Protein AF-A0A6B3HPJ8-F1 (afdb_monomer_lite)

Foldseek 3Di:
DQWPDAWDAFPVRDTDGAQALCSQQRNLLCCVVVDDQLLVTAREAALDCVLHVTRHYALVSQLLSLCQQAPVGSHDPDHDPDHRQNHNFYHYRDPVRCVVVVVRNCVRRVVSNVPGD

Sequence (117 aa):
QYYNSGSMLGCDGKVYSQGSVDFLTALACIQLEGGLDPSQVGIGVPASTRGAGSGYVSPSIVNAALDCLAKGTNCGSFKPSKTYPSLRGAMTWSTNWDATAGFAWSKAVGPHVRSLP

Secondary structure (DSSP, 8-state):
--SS---EE-TTS-EE-SSSHHHHHHHHHHHHHTT--GGG-EEEEESSTTS-SS----HHHHHHHHHHHHHS-S--S---SS--TT--EEEEE-HHHHHHTTTHHHHHHHHHHHT--

pLDDT: mean 98.49, std 0.76, range [91.88, 98.94]

Structure (mmCIF, N/CA/C/O backbone):
data_AF-A0A6B3HPJ8-F1
#
_entry.id   AF-A0A6B3HPJ8-F1
#
loop_
_atom_site.group_PDB
_atom_site.id
_atom_site.type_symbol
_atom_site.label_atom_id
_atom_site.label_alt_id
_atom_site.label_comp_id
_atom_site.label_asym_id
_atom_site.label_entity_id
_atom_site.label_seq_id
_atom_site.pdbx_PDB_ins_code
_atom_site.Cartn_x
_atom_site.Cartn_y
_atom_site.Cartn_z
_atom_site.occupancy
_atom_site.B_iso_or_equiv
_atom_site.auth_seq_id
_atom_site.auth_comp_id
_atom_site.auth_asym_id
_atom_site.auth_atom_id
_atom_site.pdbx_PDB_model_num
ATOM 1 N N . GLN A 1 1 ? 8.465 -6.171 3.238 1.00 98.12 1 GLN A N 1
ATOM 2 C CA . GLN A 1 1 ? 8.562 -6.544 1.809 1.00 98.12 1 GLN A CA 1
ATOM 3 C C . GLN A 1 1 ? 7.415 -7.496 1.534 1.00 98.12 1 GLN A C 1
ATOM 5 O O . GLN A 1 1 ? 7.433 -8.597 2.060 1.00 98.12 1 GLN A O 1
ATOM 10 N N . TYR A 1 2 ? 6.382 -7.049 0.826 1.00 98.75 2 TYR A N 1
ATOM 11 C CA . TYR A 1 2 ? 5.125 -7.784 0.645 1.00 98.75 2 TYR A CA 1
ATOM 12 C C . TYR A 1 2 ? 5.137 -8.598 -0.661 1.00 98.75 2 TYR A C 1
ATOM 14 O O . TYR A 1 2 ? 4.193 -8.557 -1.443 1.00 98.75 2 TYR A O 1
ATOM 22 N N . TYR A 1 3 ? 6.256 -9.269 -0.936 1.00 98.81 3 TYR A N 1
ATOM 23 C CA . TYR A 1 3 ? 6.527 -9.978 -2.186 1.00 98.81 3 TYR A CA 1
ATOM 24 C C . TYR A 1 3 ? 7.579 -11.072 -1.967 1.00 98.81 3 TYR A C 1
ATOM 26 O O . TYR A 1 3 ? 8.218 -11.090 -0.913 1.00 98.81 3 TYR A O 1
ATOM 34 N N . ASN A 1 4 ? 7.766 -11.971 -2.944 1.00 98.50 4 ASN A N 1
ATOM 35 C CA . ASN A 1 4 ? 8.558 -13.203 -2.781 1.00 98.50 4 ASN A CA 1
ATOM 36 C C . ASN A 1 4 ? 8.184 -13.969 -1.504 1.00 98.50 4 ASN A C 1
ATOM 38 O O . ASN A 1 4 ? 9.038 -14.517 -0.808 1.00 98.50 4 ASN A O 1
ATOM 42 N N . SER A 1 5 ? 6.894 -13.963 -1.186 1.00 97.94 5 SER A N 1
ATOM 43 C CA . SER A 1 5 ? 6.349 -14.554 0.024 1.00 97.94 5 SER A CA 1
ATOM 44 C C . SER A 1 5 ? 5.289 -15.579 -0.346 1.00 97.94 5 SER A C 1
ATOM 46 O O . SER A 1 5 ? 4.537 -15.395 -1.303 1.00 97.94 5 SER A O 1
ATOM 48 N N . GLY A 1 6 ? 5.214 -16.662 0.423 1.00 96.44 6 GLY A N 1
ATOM 49 C CA . GLY A 1 6 ? 4.036 -17.518 0.397 1.00 96.44 6 GLY A CA 1
ATOM 50 C C . GLY A 1 6 ? 2.809 -16.783 0.941 1.00 96.44 6 GLY A C 1
ATOM 51 O O . GLY A 1 6 ? 2.796 -15.564 1.131 1.00 96.44 6 GLY A O 1
ATOM 52 N N . SER A 1 7 ? 1.759 -17.536 1.234 1.00 98.12 7 SER A N 1
ATOM 53 C CA . SER A 1 7 ? 0.652 -16.985 2.003 1.00 98.12 7 SER A CA 1
ATOM 54 C C . SER A 1 7 ? 1.066 -16.725 3.453 1.00 98.12 7 SER A C 1
ATOM 56 O O . SER A 1 7 ? 1.840 -17.494 4.022 1.00 98.12 7 SER A O 1
ATOM 58 N N . MET A 1 8 ? 0.519 -15.678 4.060 1.00 98.75 8 MET A N 1
ATOM 59 C CA . MET A 1 8 ? 0.809 -15.256 5.432 1.00 98.75 8 MET A CA 1
ATOM 60 C C . MET A 1 8 ? -0.485 -15.003 6.196 1.00 98.75 8 MET A C 1
ATOM 62 O O . MET A 1 8 ? -1.530 -14.760 5.592 1.00 98.75 8 MET A O 1
ATOM 66 N N . LEU A 1 9 ? -0.410 -15.052 7.524 1.00 98.81 9 LEU A N 1
ATOM 67 C CA . LEU A 1 9 ? -1.542 -14.689 8.368 1.00 98.81 9 LEU A CA 1
ATOM 68 C C . LEU A 1 9 ? -1.705 -13.167 8.422 1.00 98.81 9 LEU A C 1
ATOM 70 O O . LEU A 1 9 ? -0.711 -12.443 8.462 1.00 98.81 9 LEU A O 1
ATOM 74 N N . GLY A 1 10 ? -2.950 -12.697 8.425 1.00 98.75 10 GLY A N 1
ATOM 75 C CA . GLY A 1 10 ? -3.307 -11.330 8.795 1.00 98.75 10 GLY A CA 1
ATOM 76 C C . GLY A 1 10 ? -3.434 -11.156 10.309 1.00 98.75 10 GLY A C 1
ATOM 77 O O . GLY A 1 10 ? -3.376 -12.127 11.066 1.00 98.75 10 GLY A O 1
ATOM 78 N N . CYS A 1 11 ? -3.669 -9.920 10.759 1.00 98.62 11 CYS A N 1
ATOM 79 C CA . CYS A 1 11 ? -3.967 -9.640 12.174 1.00 98.62 11 CYS A CA 1
ATOM 80 C C . CYS A 1 11 ? -5.267 -10.309 12.669 1.00 98.62 11 CYS A C 1
ATOM 82 O O . CYS A 1 11 ? -5.440 -10.510 13.865 1.00 98.62 11 CYS A O 1
ATOM 84 N N . ASP A 1 12 ? -6.150 -10.717 11.753 1.00 98.44 12 ASP A N 1
ATOM 85 C CA . ASP A 1 12 ? -7.375 -11.475 12.028 1.00 98.44 12 ASP A CA 1
ATOM 86 C C . ASP A 1 12 ? -7.166 -13.004 12.057 1.00 98.44 12 ASP A C 1
ATOM 88 O O . ASP A 1 12 ? -8.131 -13.762 12.158 1.00 98.44 12 ASP A O 1
ATOM 92 N N . GLY A 1 13 ? -5.921 -13.473 11.919 1.00 98.44 13 GLY A N 1
ATOM 93 C CA . GLY A 1 13 ? -5.571 -14.893 11.906 1.00 98.44 13 GLY A CA 1
ATOM 94 C C . GLY A 1 13 ? -5.960 -15.645 10.628 1.00 98.44 13 GLY A C 1
ATOM 95 O O . GLY A 1 13 ? -5.786 -16.863 10.578 1.00 98.44 13 GLY A O 1
ATOM 96 N N . LYS A 1 14 ? -6.468 -14.971 9.586 1.00 98.69 14 LYS A N 1
ATOM 97 C CA . LYS A 1 14 ? -6.780 -15.603 8.292 1.00 98.69 14 LYS A CA 1
ATOM 98 C C . LYS A 1 14 ? -5.569 -15.620 7.369 1.00 98.69 14 LYS A C 1
ATOM 100 O O . LYS A 1 14 ? -4.673 -14.791 7.482 1.00 98.69 14 LYS A O 1
ATOM 105 N N . VAL A 1 15 ? -5.563 -16.564 6.430 1.00 98.62 15 VAL A N 1
ATOM 106 C CA . VAL A 1 15 ? -4.497 -16.730 5.435 1.00 98.62 15 VAL A CA 1
ATOM 107 C C . VAL A 1 15 ? -4.746 -15.818 4.231 1.00 98.62 15 VAL A C 1
ATOM 109 O O . VAL A 1 15 ? -5.798 -15.897 3.601 1.00 98.62 15 VAL A O 1
ATOM 112 N N . TYR A 1 16 ? -3.748 -15.014 3.868 1.00 98.81 16 TYR A N 1
ATOM 113 C CA . TYR A 1 16 ? -3.752 -14.140 2.696 1.00 98.81 16 TYR A CA 1
ATOM 114 C C . TYR A 1 16 ? -2.572 -14.459 1.781 1.00 98.81 16 TYR A C 1
ATOM 116 O O . TYR A 1 16 ? -1.464 -14.711 2.253 1.00 98.81 16 TYR A O 1
ATOM 124 N N . SER A 1 17 ? -2.782 -14.388 0.468 1.00 98.25 17 SER A N 1
ATOM 125 C CA . SER A 1 17 ? -1.734 -14.589 -0.542 1.00 98.25 17 SER A CA 1
ATOM 126 C C . SER A 1 17 ? -1.274 -13.262 -1.137 1.00 98.25 17 SER A C 1
ATOM 128 O O . SER A 1 17 ? -2.099 -12.397 -1.443 1.00 98.25 17 SER A O 1
ATOM 130 N N . GLN A 1 18 ? 0.040 -13.121 -1.336 1.00 97.94 18 GLN A N 1
ATOM 131 C CA . GLN A 1 18 ? 0.648 -11.958 -1.990 1.00 97.94 18 GLN A CA 1
ATOM 132 C C . GLN A 1 18 ? -0.001 -11.634 -3.345 1.00 97.94 18 GLN A C 1
ATOM 134 O O . GLN A 1 18 ? -0.573 -12.502 -4.002 1.00 97.94 18 GLN A O 1
ATOM 139 N N . GLY A 1 19 ? 0.138 -10.386 -3.796 1.00 97.44 19 GLY A N 1
ATOM 140 C CA . GLY A 1 19 ? -0.455 -9.944 -5.061 1.00 97.44 19 GLY A CA 1
ATOM 141 C C . GLY A 1 19 ? -1.873 -9.369 -4.935 1.00 97.44 19 GLY A C 1
ATOM 142 O O . GLY A 1 19 ? -2.529 -9.152 -5.949 1.00 97.44 19 GLY A O 1
ATOM 143 N N . SER A 1 20 ? -2.361 -9.116 -3.717 1.00 98.44 20 SER A N 1
ATOM 144 C CA . SER A 1 20 ? -3.724 -8.636 -3.452 1.00 98.44 20 SER A CA 1
ATOM 145 C C . SER A 1 20 ? -3.738 -7.446 -2.491 1.00 98.44 20 SER A C 1
ATOM 147 O O . SER A 1 20 ? -2.809 -7.283 -1.702 1.00 98.44 20 SER A O 1
ATOM 149 N N . VAL A 1 21 ? -4.806 -6.634 -2.530 1.00 98.81 21 VAL A N 1
ATOM 150 C CA . VAL A 1 21 ? -5.041 -5.567 -1.533 1.00 98.81 21 VAL A CA 1
ATOM 151 C C . VAL A 1 21 ? -5.059 -6.165 -0.130 1.00 98.81 21 VAL A C 1
ATOM 153 O O . VAL A 1 21 ? -4.347 -5.674 0.742 1.00 98.81 21 VAL A O 1
ATOM 156 N N . ASP A 1 22 ? -5.797 -7.265 0.048 1.00 98.88 22 ASP A N 1
ATOM 157 C CA . ASP A 1 22 ? -5.982 -7.905 1.350 1.00 98.88 22 ASP A CA 1
ATOM 158 C C . ASP A 1 22 ? -4.654 -8.334 1.979 1.00 98.88 22 ASP A C 1
ATOM 160 O O . ASP A 1 22 ? -4.437 -8.098 3.163 1.00 98.88 22 ASP A O 1
ATOM 164 N N . PHE A 1 23 ? -3.716 -8.874 1.197 1.00 98.88 23 PHE A N 1
ATOM 165 C CA . PHE A 1 23 ? -2.390 -9.219 1.712 1.00 98.88 23 PHE A CA 1
ATOM 166 C C . PHE A 1 23 ? -1.609 -8.003 2.209 1.00 98.88 23 PHE A C 1
ATOM 168 O O . PHE A 1 23 ? -0.942 -8.079 3.237 1.00 98.88 23 PHE A O 1
ATOM 175 N N . LEU A 1 24 ? -1.686 -6.873 1.502 1.00 98.94 24 LEU A N 1
ATOM 176 C CA . LEU A 1 24 ? -1.002 -5.650 1.923 1.00 98.94 24 LEU A CA 1
ATOM 177 C C . LEU A 1 24 ? -1.618 -5.108 3.214 1.00 98.94 24 LEU A C 1
ATOM 179 O O . LEU A 1 24 ? -0.899 -4.794 4.162 1.00 98.94 24 LEU A O 1
ATOM 183 N N . THR A 1 25 ? -2.946 -5.026 3.269 1.00 98.94 25 THR A N 1
ATOM 184 C CA . THR A 1 25 ? -3.669 -4.424 4.392 1.00 98.94 25 THR A CA 1
ATOM 185 C C . THR A 1 25 ? -3.664 -5.311 5.635 1.00 98.94 25 THR A C 1
ATOM 187 O O . THR A 1 25 ? -3.426 -4.810 6.733 1.00 98.94 25 THR A O 1
ATOM 190 N N . ALA A 1 26 ? -3.865 -6.623 5.485 1.00 98.88 26 ALA A N 1
ATOM 191 C CA . ALA A 1 26 ? -3.960 -7.555 6.608 1.00 98.88 26 ALA A CA 1
ATOM 192 C C . ALA A 1 26 ? -2.612 -7.772 7.309 1.00 98.88 26 ALA A C 1
ATOM 194 O O . ALA A 1 26 ? -2.572 -7.925 8.529 1.00 98.88 26 ALA A O 1
ATOM 195 N N . LEU A 1 27 ? -1.497 -7.733 6.570 1.00 98.88 27 LEU A N 1
ATOM 196 C CA . LEU A 1 27 ? -0.156 -7.822 7.159 1.00 98.88 27 LEU A CA 1
ATOM 197 C C . LEU A 1 27 ? 0.326 -6.472 7.709 1.00 98.88 27 LEU A C 1
ATOM 199 O O . LEU A 1 27 ? 1.004 -6.445 8.736 1.00 98.88 27 LEU A O 1
ATOM 203 N N . ALA A 1 28 ? -0.027 -5.345 7.076 1.00 98.88 28 ALA A N 1
ATOM 204 C CA . ALA A 1 28 ? 0.246 -4.024 7.651 1.00 98.88 28 ALA A CA 1
ATOM 205 C C . ALA A 1 28 ? -0.492 -3.842 8.986 1.00 98.88 28 ALA A C 1
ATOM 207 O O . ALA A 1 28 ? 0.073 -3.293 9.930 1.00 98.88 28 ALA A O 1
ATOM 208 N N . CYS A 1 29 ? -1.711 -4.379 9.095 1.00 98.81 29 CYS A N 1
ATOM 209 C CA . CYS A 1 29 ? -2.486 -4.395 10.332 1.00 98.81 29 CYS A CA 1
ATOM 210 C C . CYS A 1 29 ? -1.719 -5.018 11.508 1.00 98.81 29 CYS A C 1
ATOM 212 O O . CYS A 1 29 ? -1.760 -4.467 12.599 1.00 98.81 29 CYS A O 1
ATOM 214 N N . ILE A 1 30 ? -0.940 -6.088 11.296 1.00 98.81 30 ILE A N 1
ATOM 215 C CA . ILE A 1 30 ? -0.145 -6.713 12.372 1.00 98.81 30 ILE A CA 1
ATOM 216 C C . ILE A 1 30 ? 0.813 -5.702 13.009 1.00 98.81 30 ILE A C 1
ATOM 218 O O . ILE A 1 30 ? 0.954 -5.663 14.224 1.00 98.81 30 ILE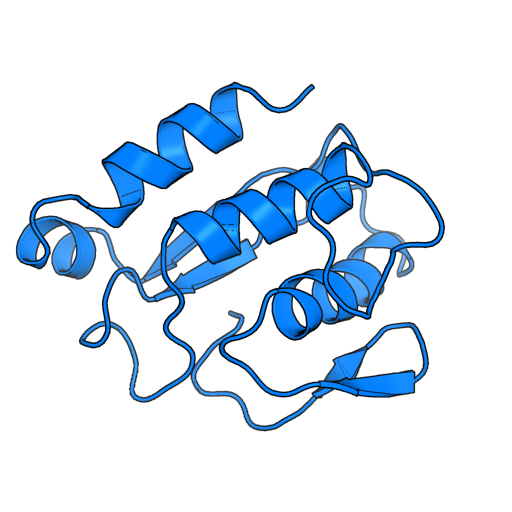 A O 1
ATOM 222 N N . GLN A 1 31 ? 1.458 -4.862 12.199 1.00 98.81 31 GLN A N 1
ATOM 223 C CA . GLN A 1 31 ? 2.369 -3.826 12.693 1.00 98.81 31 GLN A CA 1
ATOM 224 C C . GLN A 1 31 ? 1.610 -2.687 13.384 1.00 98.81 31 GLN A C 1
ATOM 226 O O . GLN A 1 31 ? 2.020 -2.221 14.446 1.00 98.81 31 GLN A O 1
ATOM 231 N N . LEU A 1 32 ? 0.494 -2.265 12.788 1.00 98.75 32 LEU A N 1
ATOM 232 C CA . LEU A 1 32 ? -0.334 -1.151 13.256 1.00 98.75 32 LEU A CA 1
ATOM 233 C C . LEU A 1 32 ? -1.106 -1.466 14.548 1.00 98.75 32 LEU A C 1
ATOM 235 O O . LEU A 1 32 ? -1.383 -0.571 15.343 1.00 98.75 32 LEU A O 1
ATOM 239 N N . GLU A 1 33 ? -1.478 -2.726 14.760 1.00 98.38 33 GLU A N 1
ATOM 240 C CA . GLU A 1 33 ? -2.085 -3.218 16.002 1.00 98.38 33 GLU A CA 1
ATOM 241 C C . GLU A 1 33 ? -1.031 -3.774 16.974 1.00 98.38 33 GLU A C 1
ATOM 243 O O . GLU A 1 33 ? -1.275 -3.844 18.175 1.00 98.38 33 GLU A O 1
ATOM 248 N N . GLY A 1 34 ? 0.172 -4.080 16.480 1.00 98.12 34 GLY A N 1
ATOM 249 C CA . GLY A 1 34 ? 1.323 -4.557 17.252 1.00 98.12 34 GLY A CA 1
ATOM 250 C C . GLY A 1 34 ? 2.148 -3.465 17.940 1.00 98.12 34 GLY A C 1
ATOM 251 O O . GLY A 1 34 ? 3.222 -3.761 18.459 1.00 98.12 34 GLY A O 1
ATOM 252 N N . GLY A 1 35 ? 1.670 -2.217 17.953 1.00 97.94 35 GLY A N 1
ATOM 253 C CA . GLY A 1 35 ? 2.242 -1.128 18.753 1.00 97.94 35 GLY A CA 1
ATOM 254 C C . GLY A 1 35 ? 3.145 -0.140 18.012 1.00 97.94 35 GLY A C 1
ATOM 255 O O . GLY A 1 35 ? 3.679 0.761 18.655 1.00 97.94 35 GLY A O 1
ATOM 256 N N . LEU A 1 36 ? 3.309 -0.261 16.690 1.00 98.69 36 LEU A N 1
ATOM 257 C CA . LEU A 1 36 ? 3.977 0.784 15.910 1.00 98.69 36 LEU A CA 1
ATOM 258 C C . LEU A 1 36 ? 3.039 1.965 15.658 1.00 98.69 36 LEU A C 1
ATOM 260 O O . LEU A 1 36 ? 1.856 1.788 15.357 1.00 98.69 36 LEU A O 1
ATOM 264 N N . ASP A 1 37 ? 3.592 3.174 15.717 1.00 98.62 37 ASP A N 1
ATOM 265 C CA . ASP A 1 37 ? 2.896 4.356 15.221 1.00 98.62 37 ASP A CA 1
ATOM 266 C C . ASP A 1 37 ? 2.684 4.223 13.697 1.00 98.62 37 ASP A C 1
ATOM 268 O O . ASP A 1 37 ? 3.581 3.735 12.997 1.00 98.62 37 ASP A O 1
ATOM 272 N N . PRO A 1 38 ? 1.544 4.661 13.127 1.00 98.69 38 PRO A N 1
ATOM 273 C CA . PRO A 1 38 ? 1.298 4.503 11.693 1.00 98.69 38 PRO A CA 1
ATOM 274 C C . PRO A 1 38 ? 2.359 5.156 10.803 1.00 98.69 38 PRO A C 1
ATOM 276 O O . PRO A 1 38 ? 2.672 4.640 9.725 1.00 98.69 38 PRO A O 1
ATOM 279 N N . SER A 1 39 ? 2.995 6.231 11.274 1.00 98.56 39 SER A N 1
ATOM 280 C CA . SER A 1 39 ? 4.080 6.910 10.560 1.00 98.56 39 SER A CA 1
ATOM 281 C C . SER A 1 39 ? 5.379 6.096 10.498 1.00 98.56 39 SER A C 1
ATOM 283 O O . SER A 1 39 ? 6.350 6.519 9.860 1.00 98.56 39 SER A O 1
ATOM 285 N N . GLN A 1 40 ? 5.417 4.919 11.122 1.00 98.81 40 GLN A N 1
ATOM 286 C CA . GLN A 1 40 ? 6.517 3.956 11.059 1.00 98.81 40 GLN A CA 1
ATOM 287 C C . GLN A 1 40 ? 6.232 2.796 10.091 1.00 98.81 40 GLN A C 1
ATOM 289 O O . GLN A 1 40 ? 7.140 2.022 9.793 1.00 98.81 40 GLN A O 1
ATOM 294 N N . VAL A 1 41 ? 5.006 2.674 9.569 1.00 98.88 41 VAL A N 1
ATOM 295 C CA . VAL A 1 41 ? 4.582 1.533 8.743 1.00 98.88 41 VAL A CA 1
ATOM 296 C C . VAL A 1 41 ? 4.477 1.934 7.273 1.00 98.88 41 VAL A C 1
ATOM 298 O O . VAL A 1 41 ? 3.759 2.866 6.916 1.00 98.88 41 VAL A O 1
ATOM 301 N N . GLY A 1 42 ? 5.181 1.203 6.403 1.00 98.69 42 GLY A N 1
ATOM 302 C CA . GLY A 1 42 ? 5.163 1.410 4.953 1.00 98.69 42 GLY A CA 1
ATOM 303 C C . GLY A 1 42 ? 4.897 0.130 4.156 1.00 98.69 42 GLY A C 1
ATOM 304 O O . GLY A 1 42 ? 5.283 -0.971 4.558 1.00 98.69 42 GLY A O 1
ATOM 305 N N . ILE A 1 43 ? 4.263 0.273 2.990 1.00 98.81 43 ILE A N 1
ATOM 306 C CA . ILE A 1 43 ? 3.940 -0.839 2.082 1.00 98.81 43 ILE A CA 1
ATOM 307 C C . ILE A 1 43 ? 5.038 -0.995 1.025 1.00 98.81 43 ILE A C 1
ATOM 309 O O . ILE A 1 43 ? 5.158 -0.175 0.122 1.00 98.81 43 ILE A O 1
ATOM 313 N N . GLY A 1 44 ? 5.840 -2.057 1.127 1.00 98.88 44 GLY A N 1
ATOM 314 C CA . GLY A 1 44 ? 6.936 -2.346 0.194 1.00 98.88 44 GLY A CA 1
ATOM 315 C C . GLY A 1 44 ? 6.586 -3.389 -0.868 1.00 98.88 44 GLY A C 1
ATOM 316 O O . GLY A 1 44 ? 6.455 -4.560 -0.506 1.00 98.88 44 GLY A O 1
ATOM 317 N N . VAL A 1 45 ? 6.517 -3.009 -2.147 1.00 98.88 45 VAL A N 1
ATOM 318 C CA . VAL A 1 45 ? 6.171 -3.900 -3.282 1.00 98.88 45 VAL A CA 1
ATOM 319 C C . VAL A 1 45 ? 7.208 -3.836 -4.419 1.00 98.88 45 VAL A C 1
ATOM 321 O O . VAL A 1 45 ? 8.033 -2.928 -4.436 1.00 98.88 45 VAL A O 1
ATOM 324 N N . PRO A 1 46 ? 7.217 -4.770 -5.384 1.00 98.88 46 PRO A N 1
ATOM 325 C CA . PRO A 1 46 ? 8.064 -4.664 -6.571 1.00 98.88 46 PRO A CA 1
ATOM 326 C C . PRO A 1 46 ? 7.586 -3.536 -7.497 1.00 98.88 46 PRO A C 1
ATOM 328 O O . PRO A 1 46 ? 6.385 -3.372 -7.709 1.00 98.88 46 PRO A O 1
ATOM 331 N N . ALA A 1 47 ? 8.514 -2.795 -8.103 1.00 98.88 47 ALA A N 1
ATOM 332 C CA . ALA A 1 47 ? 8.202 -1.703 -9.034 1.00 98.88 47 ALA A CA 1
ATOM 333 C C . ALA A 1 47 ? 7.569 -2.198 -10.343 1.00 98.88 47 ALA A C 1
ATOM 335 O O . ALA A 1 47 ? 6.776 -1.504 -10.975 1.00 98.88 47 ALA A O 1
ATOM 336 N N . SER A 1 48 ? 7.930 -3.410 -10.754 1.00 98.62 48 SER A N 1
ATOM 337 C CA . SER A 1 48 ? 7.412 -4.094 -11.935 1.00 98.62 48 SER A CA 1
ATOM 338 C C . SER A 1 48 ? 7.455 -5.605 -11.721 1.00 98.62 48 SER A C 1
ATOM 340 O O . SER A 1 48 ? 8.062 -6.088 -10.761 1.00 98.62 48 SER A O 1
ATOM 342 N N . THR A 1 49 ? 6.875 -6.370 -12.645 1.00 98.31 49 THR A N 1
ATOM 343 C CA . THR A 1 49 ? 6.968 -7.841 -12.652 1.00 98.31 49 THR A CA 1
ATOM 344 C C . THR A 1 49 ? 8.405 -8.360 -12.749 1.00 98.31 49 THR A C 1
ATOM 346 O O . THR A 1 49 ? 8.649 -9.512 -12.419 1.00 98.31 49 THR A O 1
ATOM 349 N N . ARG A 1 50 ? 9.370 -7.526 -13.162 1.00 98.19 50 ARG A N 1
ATOM 350 C CA . ARG A 1 50 ? 10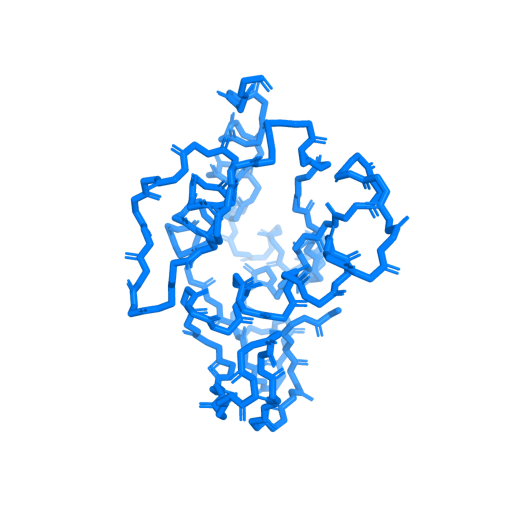.803 -7.868 -13.187 1.00 98.19 50 ARG A CA 1
ATOM 351 C C . ARG A 1 50 ? 11.512 -7.608 -11.856 1.00 98.19 50 ARG A C 1
ATOM 353 O O . ARG A 1 50 ? 12.639 -8.054 -11.674 1.00 98.19 50 ARG A O 1
ATOM 360 N N . GLY A 1 51 ? 10.877 -6.879 -10.937 1.00 97.62 51 GLY A N 1
ATOM 361 C CA . GLY A 1 51 ? 11.466 -6.519 -9.647 1.00 97.62 51 GLY A CA 1
ATOM 362 C C . GLY A 1 51 ? 11.511 -7.669 -8.640 1.00 97.62 51 GLY A C 1
ATOM 363 O O . GLY A 1 51 ? 12.282 -7.611 -7.689 1.00 97.62 51 GLY A O 1
ATOM 364 N N . ALA A 1 52 ? 10.714 -8.719 -8.832 1.00 98.31 52 ALA A N 1
ATOM 365 C CA . ALA A 1 52 ? 10.657 -9.868 -7.936 1.00 98.31 52 ALA A CA 1
ATOM 366 C C . ALA A 1 52 ? 10.195 -11.122 -8.687 1.00 98.31 52 ALA A C 1
ATOM 368 O O . ALA A 1 52 ? 9.535 -11.016 -9.717 1.00 98.31 52 ALA A O 1
ATOM 369 N N . GLY A 1 53 ? 10.488 -12.307 -8.143 1.00 98.31 53 GLY A N 1
ATOM 370 C CA . GLY A 1 53 ? 9.987 -13.568 -8.695 1.00 98.31 53 GLY A CA 1
ATOM 371 C C . GLY A 1 53 ? 8.477 -13.741 -8.511 1.00 98.31 53 GLY A C 1
ATOM 372 O O . GLY A 1 53 ? 7.849 -14.493 -9.247 1.00 98.31 53 GLY A O 1
ATOM 373 N N . SER A 1 54 ? 7.878 -13.051 -7.535 1.00 98.38 54 SER A N 1
ATOM 374 C CA . SER A 1 54 ? 6.434 -13.062 -7.291 1.00 98.38 54 SER A CA 1
ATOM 375 C C . SER A 1 54 ? 5.995 -11.887 -6.404 1.00 98.38 54 SER A C 1
ATOM 377 O O . SER A 1 54 ? 6.834 -11.227 -5.793 1.00 98.38 54 SER A O 1
ATOM 379 N N . GLY A 1 55 ? 4.686 -11.613 -6.337 1.00 98.19 55 GLY A N 1
ATOM 380 C CA . GLY A 1 55 ? 4.113 -10.586 -5.451 1.00 98.19 55 GLY A CA 1
ATOM 381 C C . GLY A 1 55 ? 4.064 -9.163 -6.020 1.00 98.19 55 GLY A C 1
ATOM 382 O O . GLY A 1 55 ? 3.766 -8.225 -5.285 1.00 98.19 55 GLY A O 1
ATOM 383 N N . TYR A 1 56 ? 4.335 -8.980 -7.317 1.00 98.69 56 TYR A N 1
ATOM 384 C CA . TYR A 1 56 ? 4.036 -7.716 -7.994 1.00 98.69 56 TYR A CA 1
ATOM 385 C C . TYR A 1 56 ? 2.530 -7.419 -7.954 1.00 98.69 56 TYR A C 1
ATOM 387 O O . TYR A 1 56 ? 1.707 -8.310 -8.159 1.00 98.69 56 TYR A O 1
ATOM 395 N N . VAL A 1 57 ? 2.192 -6.148 -7.743 1.00 98.81 57 VAL A N 1
ATOM 396 C CA . VAL A 1 57 ? 0.833 -5.611 -7.848 1.00 98.81 57 VAL A CA 1
ATOM 397 C C . VAL A 1 57 ? 0.848 -4.329 -8.672 1.00 98.81 57 VAL A C 1
ATOM 399 O O . VAL A 1 57 ? 1.845 -3.603 -8.683 1.00 98.81 57 VAL A O 1
ATOM 402 N N . SER A 1 58 ? -0.261 -4.020 -9.345 1.00 98.62 58 SER A N 1
ATOM 403 C CA . SER A 1 58 ? -0.393 -2.748 -10.057 1.00 98.62 58 SER A CA 1
ATOM 404 C C . SER A 1 58 ? -0.390 -1.559 -9.078 1.00 98.62 58 SER A C 1
ATOM 406 O O . SER A 1 58 ? -0.795 -1.707 -7.920 1.00 98.62 58 SER A O 1
ATOM 408 N N . PRO A 1 59 ? -0.021 -0.343 -9.527 1.00 98.81 59 PRO A N 1
ATOM 409 C CA . PRO A 1 59 ? -0.091 0.856 -8.689 1.00 98.81 59 PRO A CA 1
ATOM 410 C C . PRO A 1 59 ? -1.478 1.114 -8.084 1.00 98.81 59 PRO A C 1
ATOM 412 O O . PRO A 1 59 ? -1.581 1.584 -6.956 1.00 98.81 59 PRO A O 1
ATOM 415 N N . SER A 1 60 ? -2.551 0.751 -8.795 1.00 98.81 60 SER A N 1
ATOM 416 C CA . SER A 1 60 ? -3.924 0.885 -8.297 1.00 98.81 60 SER A CA 1
ATOM 417 C C . SER A 1 60 ? -4.197 0.023 -7.060 1.00 98.81 60 SER A C 1
ATOM 419 O O . SER A 1 60 ? -4.910 0.465 -6.167 1.00 98.81 60 SER A O 1
ATOM 421 N N . ILE A 1 61 ? -3.604 -1.172 -6.968 1.00 98.88 61 ILE A N 1
ATOM 422 C CA . ILE A 1 61 ? -3.719 -2.052 -5.795 1.00 98.88 61 ILE A CA 1
ATOM 423 C C . ILE A 1 61 ? -2.943 -1.475 -4.606 1.00 98.88 61 ILE A C 1
ATOM 425 O O . ILE A 1 61 ? -3.427 -1.530 -3.478 1.00 98.88 61 ILE A O 1
ATOM 429 N N . VAL A 1 62 ? -1.777 -0.866 -4.850 1.00 98.88 62 VAL A N 1
ATOM 430 C CA . VAL A 1 62 ? -1.022 -0.152 -3.804 1.00 98.88 62 VAL A CA 1
ATOM 431 C C . VAL A 1 62 ? -1.838 1.024 -3.269 1.00 98.88 62 VAL A C 1
ATOM 433 O O . VAL A 1 62 ? -2.002 1.154 -2.059 1.00 98.88 62 VAL A O 1
ATOM 436 N N . ASN A 1 63 ? -2.401 1.844 -4.159 1.00 98.88 63 ASN A N 1
ATOM 437 C CA . ASN A 1 63 ? -3.219 2.998 -3.785 1.00 98.88 63 ASN A CA 1
ATOM 438 C C . ASN A 1 63 ? -4.490 2.580 -3.031 1.00 98.88 63 ASN A C 1
ATOM 440 O O . ASN A 1 63 ? -4.827 3.199 -2.026 1.00 98.88 63 ASN A O 1
ATOM 444 N N . ALA A 1 64 ? -5.144 1.495 -3.457 1.00 98.94 64 ALA A N 1
ATOM 445 C CA . ALA A 1 64 ? -6.294 0.924 -2.761 1.00 98.94 64 ALA A CA 1
ATOM 446 C C . ALA A 1 64 ? -5.937 0.446 -1.344 1.00 98.94 64 ALA A C 1
ATOM 448 O O . ALA A 1 64 ? -6.665 0.735 -0.399 1.00 98.94 64 ALA A O 1
ATOM 449 N N . ALA A 1 65 ? -4.789 -0.214 -1.162 1.00 98.94 65 ALA A N 1
ATOM 450 C CA . ALA A 1 65 ? -4.324 -0.617 0.165 1.00 98.94 65 ALA A CA 1
ATOM 451 C C . ALA A 1 65 ? -4.011 0.591 1.067 1.00 98.94 65 ALA A C 1
ATOM 453 O O . ALA A 1 65 ? -4.371 0.587 2.245 1.00 98.94 65 ALA A O 1
ATOM 454 N N . LEU A 1 66 ? -3.385 1.639 0.517 1.00 98.94 66 LEU A N 1
ATOM 455 C CA . LEU A 1 66 ? -3.127 2.891 1.235 1.00 98.94 66 LEU A CA 1
ATOM 456 C C . LEU A 1 66 ? -4.430 3.589 1.643 1.00 98.94 66 LEU A C 1
ATOM 458 O O . LEU A 1 66 ? -4.559 3.998 2.793 1.00 98.94 66 LEU A O 1
ATOM 462 N N . ASP A 1 67 ? -5.407 3.686 0.742 1.00 98.88 67 ASP A N 1
ATOM 463 C CA . ASP A 1 67 ? -6.727 4.249 1.047 1.00 98.88 67 ASP A CA 1
ATOM 464 C C . ASP A 1 67 ? -7.475 3.409 2.087 1.00 98.88 6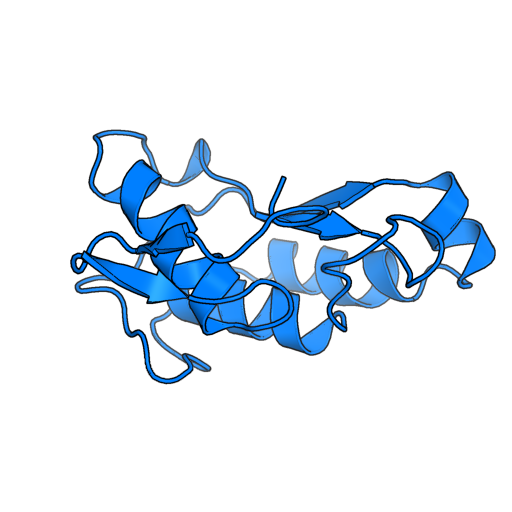7 ASP A C 1
ATOM 466 O O . ASP A 1 67 ? -8.094 3.962 2.997 1.00 98.88 67 ASP A O 1
ATOM 470 N N . CYS A 1 68 ? -7.378 2.082 2.011 1.00 98.88 68 CYS A N 1
ATOM 471 C CA . CYS A 1 68 ? -8.038 1.199 2.963 1.00 98.88 68 CYS A CA 1
ATOM 472 C C . CYS A 1 68 ? -7.498 1.409 4.375 1.00 98.88 68 CYS A C 1
ATOM 474 O O . CYS A 1 68 ? -8.275 1.571 5.314 1.00 98.88 68 CYS A O 1
ATOM 476 N N . LEU A 1 69 ? -6.176 1.477 4.524 1.00 98.88 69 LEU A N 1
ATOM 477 C CA . LEU A 1 69 ? -5.552 1.720 5.820 1.00 98.88 69 LEU A CA 1
ATOM 478 C C . LEU A 1 69 ? -5.782 3.157 6.297 1.00 98.88 69 LEU A C 1
ATOM 480 O O . LEU A 1 69 ? -6.181 3.348 7.440 1.00 98.88 69 LEU A O 1
ATOM 484 N N . ALA A 1 70 ? -5.567 4.166 5.452 1.00 98.75 70 ALA A N 1
ATOM 485 C CA . ALA A 1 70 ? -5.591 5.568 5.874 1.00 98.75 70 ALA A CA 1
ATOM 486 C C . ALA A 1 70 ? -7.005 6.153 6.006 1.00 98.75 70 ALA A C 1
ATOM 488 O O . ALA A 1 70 ? -7.243 6.982 6.881 1.00 98.75 70 ALA A O 1
ATOM 489 N N . LYS A 1 71 ? -7.943 5.728 5.151 1.00 98.56 71 LYS A N 1
ATOM 490 C CA . LYS A 1 71 ? -9.292 6.314 5.005 1.00 98.56 71 LYS A CA 1
ATOM 491 C C . LYS A 1 71 ? -10.424 5.298 5.187 1.00 98.56 71 LYS A C 1
ATOM 493 O O . LYS A 1 71 ? -11.579 5.694 5.304 1.00 98.56 71 LYS A O 1
ATOM 498 N N . GLY A 1 72 ? -10.131 3.997 5.196 1.00 98.38 72 GLY A N 1
ATOM 499 C CA . GLY A 1 72 ? -11.148 2.946 5.313 1.00 98.38 72 GLY A CA 1
ATOM 500 C C . GLY A 1 72 ? -11.938 2.681 4.025 1.00 98.38 72 GLY A C 1
ATOM 501 O O . GLY A 1 72 ? -12.984 2.022 4.088 1.00 98.38 72 GLY A O 1
ATOM 502 N N . THR A 1 73 ? -11.465 3.180 2.876 1.00 98.62 73 THR A N 1
ATOM 503 C CA . THR A 1 73 ? -12.084 3.047 1.542 1.00 98.62 73 THR A CA 1
ATOM 504 C C . THR A 1 73 ? -11.246 2.153 0.624 1.00 98.62 73 THR A C 1
ATOM 506 O O . THR A 1 73 ? -10.076 1.928 0.888 1.00 98.62 73 THR A O 1
ATOM 509 N N . ASN A 1 74 ? -11.815 1.623 -0.465 1.00 98.50 74 ASN A N 1
ATOM 510 C CA . ASN A 1 74 ? -11.090 0.759 -1.419 1.00 98.50 74 ASN A CA 1
ATOM 511 C C . ASN A 1 74 ? -10.461 -0.512 -0.796 1.00 98.50 74 ASN A C 1
ATOM 513 O O . ASN A 1 74 ? -9.507 -1.070 -1.335 1.00 98.50 74 ASN A O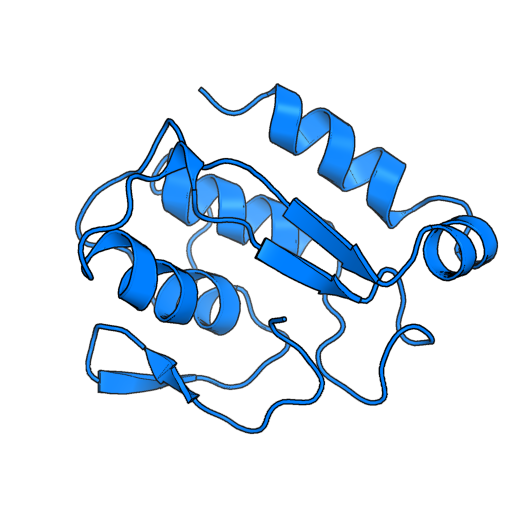 1
ATOM 517 N N . CYS A 1 75 ? -11.004 -0.979 0.331 1.00 98.69 75 CYS A N 1
ATOM 518 C CA . CYS A 1 75 ? -10.616 -2.248 0.942 1.00 98.69 75 CYS A CA 1
ATOM 519 C C . CYS A 1 75 ? -11.065 -3.444 0.092 1.00 98.69 75 CYS A C 1
ATOM 521 O O . CYS A 1 75 ? -12.047 -3.352 -0.648 1.00 98.69 75 CYS A O 1
ATOM 523 N N . GLY A 1 76 ? -10.361 -4.568 0.230 1.00 98.00 76 GLY A N 1
ATOM 524 C CA . GLY A 1 76 ? -10.832 -5.854 -0.272 1.00 98.00 76 GLY A CA 1
ATOM 525 C C . GLY A 1 76 ? -11.780 -6.520 0.727 1.00 98.00 76 GLY A C 1
ATOM 526 O O . GLY A 1 76 ? -12.640 -5.866 1.322 1.00 98.00 76 GLY A O 1
ATOM 527 N N . SER A 1 77 ? -11.633 -7.831 0.910 1.00 98.19 77 SER A N 1
ATOM 528 C CA . SER A 1 77 ? -12.415 -8.572 1.905 1.00 98.19 77 SER A CA 1
ATOM 529 C C . SER A 1 77 ? -11.946 -8.300 3.335 1.00 98.19 77 SER A C 1
ATOM 531 O O . SER A 1 77 ? -12.750 -8.339 4.269 1.00 98.19 77 SER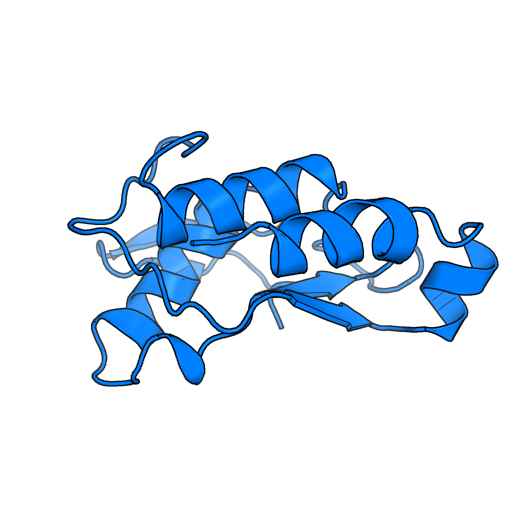 A O 1
ATOM 533 N N . PHE A 1 78 ? -10.661 -7.981 3.508 1.00 98.69 78 PHE A N 1
ATOM 534 C CA . PHE A 1 78 ? -10.120 -7.530 4.778 1.00 98.69 78 PHE A CA 1
ATOM 535 C C . PHE A 1 78 ? -10.395 -6.035 4.958 1.00 98.69 78 PHE A C 1
ATOM 537 O O . PHE A 1 78 ? -10.026 -5.209 4.119 1.00 98.69 78 PHE A O 1
ATOM 544 N N . LYS A 1 79 ? -10.998 -5.675 6.093 1.00 98.25 79 LYS A N 1
ATOM 545 C CA . LYS A 1 79 ? -11.223 -4.286 6.498 1.00 98.25 79 LYS A CA 1
ATOM 546 C C . LYS A 1 79 ? -10.605 -4.063 7.883 1.00 98.25 79 LYS A C 1
ATOM 548 O O . LYS A 1 79 ? -11.033 -4.731 8.825 1.00 98.25 79 LYS A O 1
ATOM 553 N N . PRO A 1 80 ? -9.638 -3.139 8.028 1.00 97.88 80 PRO A N 1
ATOM 554 C CA . PRO A 1 80 ? -9.094 -2.776 9.331 1.00 97.88 80 PRO A CA 1
ATOM 555 C C . PRO A 1 80 ? -10.187 -2.299 10.296 1.00 97.88 80 PRO A C 1
ATOM 557 O O . PRO A 1 80 ? -11.158 -1.663 9.882 1.00 97.88 80 PRO A O 1
ATOM 560 N N . SER A 1 81 ? -9.999 -2.564 11.589 1.00 96.50 81 SER A N 1
ATOM 561 C CA . SER A 1 81 ? -10.926 -2.172 12.662 1.00 96.50 81 SER A CA 1
ATOM 562 C C . SER A 1 81 ? -11.042 -0.648 12.839 1.00 96.50 81 SER A C 1
ATOM 564 O O . SER A 1 81 ? -12.067 -0.146 13.303 1.00 96.50 81 SER A O 1
ATOM 566 N N . LYS A 1 82 ? -10.002 0.094 12.441 1.00 97.88 82 LYS A N 1
ATOM 567 C CA . LYS A 1 82 ? -9.900 1.558 12.473 1.00 97.88 82 LYS A CA 1
ATOM 568 C C . LYS A 1 82 ? -9.044 2.073 11.314 1.00 97.88 82 LYS A C 1
ATOM 570 O O . LYS A 1 82 ? -8.322 1.309 10.680 1.00 97.88 82 LYS A O 1
ATOM 575 N N . THR A 1 83 ? -9.112 3.374 11.055 1.00 98.69 83 THR A N 1
ATOM 576 C CA . THR A 1 83 ? -8.270 4.051 10.060 1.00 98.69 83 THR A CA 1
ATOM 577 C C . THR A 1 83 ? -6.961 4.546 10.670 1.00 98.69 83 THR A C 1
ATOM 579 O O . THR A 1 83 ? -6.896 4.865 11.857 1.00 98.69 83 THR A O 1
ATOM 582 N N . TYR A 1 84 ? -5.939 4.687 9.832 1.00 98.75 84 TYR A N 1
ATOM 583 C CA . TYR A 1 84 ? -4.581 5.084 10.193 1.00 98.75 84 TYR A CA 1
ATOM 584 C C . TYR A 1 84 ? -4.102 6.253 9.312 1.00 98.75 84 TYR A C 1
ATOM 586 O O . TYR A 1 84 ? -3.282 6.039 8.419 1.00 98.75 84 TYR A O 1
ATOM 594 N N . PRO A 1 85 ? -4.614 7.485 9.519 1.00 98.38 85 PRO A N 1
ATOM 595 C CA . PRO A 1 85 ? -4.346 8.618 8.626 1.00 98.38 85 PRO A CA 1
ATOM 596 C C . PRO A 1 85 ? -2.855 8.930 8.459 1.00 98.38 85 PRO A C 1
ATOM 598 O O . PRO A 1 85 ? -2.397 9.155 7.350 1.00 98.38 85 PRO A O 1
ATOM 601 N N . SER A 1 86 ? -2.072 8.818 9.537 1.00 98.38 86 SER A N 1
ATOM 602 C CA . SER A 1 86 ? -0.632 9.099 9.543 1.00 98.38 86 SER A CA 1
ATOM 603 C C . SER A 1 86 ? 0.249 7.983 8.957 1.00 98.38 86 SER A C 1
ATOM 605 O O . SER A 1 86 ? 1.457 7.972 9.204 1.00 98.38 86 SER A O 1
ATOM 607 N N . LEU A 1 87 ? -0.318 7.031 8.200 1.00 98.75 87 LEU A N 1
ATOM 608 C CA . LEU A 1 87 ? 0.438 5.952 7.556 1.00 98.75 87 LEU A CA 1
ATOM 609 C C . LEU A 1 87 ? 1.583 6.520 6.702 1.00 98.75 87 LEU A C 1
ATOM 611 O O . LEU A 1 87 ? 1.367 7.389 5.860 1.00 98.75 87 LEU A O 1
ATOM 615 N N . ARG A 1 88 ? 2.808 6.002 6.870 1.00 98.75 88 ARG A N 1
ATOM 616 C CA . ARG A 1 88 ? 4.003 6.589 6.229 1.00 98.75 88 ARG A CA 1
ATOM 617 C C . ARG A 1 88 ? 3.927 6.642 4.703 1.00 98.75 88 ARG A C 1
ATOM 619 O O . ARG A 1 88 ? 4.417 7.600 4.108 1.00 98.75 88 ARG A O 1
ATOM 626 N N . GLY A 1 89 ? 3.420 5.585 4.070 1.00 98.69 89 GLY A N 1
ATOM 627 C CA . GLY A 1 89 ? 3.314 5.492 2.614 1.00 98.69 89 GLY A CA 1
ATOM 628 C C . GLY A 1 89 ? 3.837 4.176 2.043 1.00 98.69 89 GLY A C 1
ATOM 629 O O . GLY A 1 89 ? 3.613 3.101 2.600 1.00 98.69 89 GLY A O 1
ATOM 630 N N . ALA A 1 90 ? 4.515 4.256 0.899 1.00 98.81 90 ALA A N 1
ATOM 631 C CA . ALA A 1 90 ? 4.932 3.094 0.122 1.00 98.81 90 ALA A CA 1
ATOM 632 C C . ALA A 1 90 ? 6.437 3.089 -0.180 1.00 98.81 90 ALA A C 1
ATOM 634 O O . ALA A 1 90 ? 7.085 4.130 -0.274 1.00 98.81 90 ALA A O 1
ATOM 635 N N . MET A 1 91 ? 6.975 1.890 -0.367 1.00 98.88 91 MET A N 1
ATOM 636 C CA . MET A 1 91 ? 8.344 1.607 -0.781 1.00 98.88 91 MET A CA 1
ATOM 637 C C . MET A 1 91 ? 8.299 0.709 -2.018 1.00 98.88 91 MET A C 1
ATOM 639 O O . MET A 1 91 ? 7.375 -0.093 -2.181 1.00 98.88 91 MET A O 1
ATOM 643 N N . THR A 1 92 ? 9.298 0.831 -2.891 1.00 98.88 92 THR A N 1
ATOM 644 C CA . THR A 1 92 ? 9.408 -0.054 -4.045 1.00 98.88 92 THR A CA 1
ATOM 645 C C . THR A 1 92 ? 10.809 -0.606 -4.238 1.00 98.88 92 THR A C 1
ATOM 647 O O . THR A 1 92 ? 11.798 0.107 -4.061 1.00 98.88 92 THR A O 1
ATOM 650 N N . TRP A 1 93 ? 10.888 -1.875 -4.634 1.00 98.69 93 TRP A N 1
ATOM 651 C CA . TRP A 1 93 ? 12.103 -2.458 -5.194 1.00 98.69 93 TRP A CA 1
ATOM 652 C C . TRP A 1 93 ? 11.969 -2.537 -6.722 1.00 98.69 93 TRP A C 1
ATOM 654 O O . TRP A 1 93 ? 11.187 -3.325 -7.251 1.00 98.69 93 TRP A O 1
ATOM 664 N N . SER A 1 94 ? 12.690 -1.741 -7.500 1.00 98.75 94 SER A N 1
ATOM 665 C CA . SER A 1 94 ? 13.615 -0.665 -7.127 1.00 98.75 94 SER A CA 1
ATOM 666 C C . SER A 1 94 ? 13.420 0.522 -8.067 1.00 98.75 94 SER A C 1
ATOM 668 O O . SER A 1 94 ? 12.674 0.433 -9.043 1.00 98.75 94 SER A O 1
ATOM 670 N N . THR A 1 95 ? 14.126 1.624 -7.818 1.00 98.75 95 THR A N 1
ATOM 671 C CA . THR A 1 95 ? 14.148 2.778 -8.729 1.00 98.75 95 THR A CA 1
ATOM 672 C C . THR A 1 95 ? 14.597 2.393 -10.146 1.00 98.75 95 THR A C 1
ATOM 674 O O . THR A 1 95 ? 14.022 2.878 -11.115 1.00 98.75 95 THR A O 1
ATOM 677 N N . ASN A 1 96 ? 15.556 1.471 -10.301 1.00 98.75 96 ASN A N 1
ATOM 678 C CA . ASN A 1 96 ? 16.005 0.975 -11.611 1.00 98.75 96 ASN A CA 1
ATOM 679 C C . ASN A 1 96 ? 14.908 0.196 -12.352 1.00 98.75 96 ASN A C 1
ATOM 681 O O . ASN A 1 96 ? 14.722 0.368 -13.560 1.00 98.75 96 ASN A O 1
ATOM 685 N N . TRP A 1 97 ? 14.176 -0.662 -11.634 1.00 98.75 97 TRP A N 1
ATOM 686 C CA . TRP A 1 97 ? 13.075 -1.425 -12.222 1.00 98.75 97 TRP A CA 1
ATOM 687 C C . TRP A 1 97 ? 11.866 -0.552 -12.544 1.00 98.75 97 TRP A C 1
ATOM 689 O O . TRP A 1 97 ? 11.208 -0.803 -13.551 1.00 98.75 97 TRP A O 1
ATOM 699 N N . ASP A 1 98 ? 11.608 0.485 -11.746 1.00 98.88 98 ASP A N 1
ATOM 700 C CA . ASP A 1 98 ? 10.603 1.501 -12.058 1.00 98.88 98 ASP A CA 1
ATOM 701 C C . ASP A 1 98 ? 10.992 2.302 -13.310 1.00 98.88 98 ASP A C 1
ATOM 703 O O . ASP A 1 98 ? 10.187 2.436 -14.229 1.00 98.88 98 ASP A O 1
ATOM 707 N N . ALA A 1 99 ? 12.249 2.748 -13.414 1.00 98.75 99 ALA A N 1
ATOM 708 C CA . ALA A 1 99 ? 12.758 3.452 -14.593 1.00 98.75 99 ALA A CA 1
ATOM 709 C C . ALA A 1 99 ? 12.647 2.600 -15.868 1.00 98.75 99 ALA A C 1
ATOM 711 O O . ALA A 1 99 ? 12.183 3.075 -16.903 1.00 98.75 99 ALA A O 1
ATOM 712 N N . THR A 1 100 ? 12.994 1.313 -15.775 1.00 98.56 100 THR A N 1
ATOM 713 C CA . THR A 1 100 ? 12.848 0.350 -16.881 1.00 98.56 100 THR A CA 1
ATOM 714 C C . THR A 1 100 ? 11.380 0.157 -17.282 1.00 98.56 100 THR A C 1
ATOM 716 O O . THR A 1 100 ? 11.086 -0.095 -18.447 1.00 98.56 100 THR A O 1
ATOM 719 N N . ALA A 1 101 ? 10.451 0.307 -16.336 1.00 98.38 101 ALA A N 1
ATOM 720 C CA . ALA A 1 101 ? 9.008 0.271 -16.561 1.00 98.38 101 ALA A CA 1
ATOM 721 C C . ALA A 1 101 ? 8.403 1.656 -16.886 1.00 98.38 101 ALA A C 1
ATOM 723 O O . ALA A 1 101 ? 7.193 1.848 -16.762 1.00 98.38 101 ALA A O 1
ATOM 724 N N . GLY A 1 102 ? 9.219 2.640 -17.284 1.00 98.50 102 GLY A N 1
ATOM 725 C CA . GLY A 1 102 ? 8.748 3.968 -17.696 1.00 98.50 102 GLY A CA 1
ATOM 726 C C . GLY A 1 102 ? 8.256 4.860 -16.550 1.00 98.50 102 GLY A C 1
ATOM 727 O O . GLY A 1 102 ? 7.487 5.800 -16.785 1.00 98.50 102 GLY A O 1
ATOM 728 N N . PHE A 1 103 ? 8.699 4.586 -15.320 1.00 98.69 103 PHE A N 1
ATOM 729 C CA . PHE A 1 103 ? 8.280 5.256 -14.084 1.00 98.69 103 PHE A CA 1
ATOM 730 C C . PHE A 1 103 ? 6.787 5.096 -13.769 1.00 98.69 103 PHE A C 1
ATOM 732 O O . PHE A 1 103 ? 6.189 5.950 -13.111 1.00 98.69 103 PHE A O 1
ATOM 739 N N . ALA A 1 104 ? 6.151 4.035 -14.275 1.00 98.44 104 ALA A N 1
ATOM 740 C CA . ALA A 1 104 ? 4.721 3.807 -14.093 1.00 98.44 104 ALA A CA 1
ATOM 741 C C . ALA A 1 104 ? 4.330 3.684 -12.611 1.00 98.44 104 ALA A C 1
ATOM 743 O O . ALA A 1 104 ? 3.252 4.137 -12.225 1.00 98.44 104 ALA A O 1
ATOM 744 N N . TRP A 1 105 ? 5.201 3.115 -11.768 1.00 98.81 105 TRP A N 1
ATOM 745 C CA . TRP A 1 105 ? 4.918 2.955 -10.345 1.00 98.81 105 TRP A CA 1
ATOM 746 C C . TRP A 1 105 ? 5.055 4.286 -9.609 1.00 98.81 105 TRP A C 1
ATOM 748 O O . TRP A 1 105 ? 4.105 4.730 -8.964 1.00 98.81 105 TRP A O 1
ATOM 758 N N . SER A 1 106 ? 6.193 4.976 -9.738 1.00 98.81 106 SER A N 1
ATOM 759 C CA . SER A 1 106 ? 6.424 6.227 -8.996 1.00 98.81 106 SER A CA 1
ATOM 760 C C . SER A 1 106 ? 5.505 7.368 -9.431 1.00 98.81 106 SER A C 1
ATOM 762 O O . SER A 1 106 ? 5.064 8.141 -8.576 1.00 98.81 106 SER A O 1
ATOM 764 N N . LYS A 1 107 ? 5.151 7.453 -10.722 1.00 98.75 107 LYS A N 1
ATOM 765 C CA . LYS A 1 107 ? 4.204 8.459 -11.237 1.00 98.75 107 LYS A CA 1
ATOM 766 C C . LYS A 1 107 ? 2.779 8.266 -10.721 1.00 98.75 107 LYS A C 1
ATOM 768 O O . LYS A 1 107 ? 2.045 9.244 -10.654 1.00 98.75 107 LYS A O 1
ATOM 773 N N . ALA A 1 108 ? 2.395 7.047 -10.346 1.00 98.69 108 ALA A N 1
ATOM 774 C CA . ALA A 1 108 ? 1.060 6.750 -9.831 1.00 98.69 108 ALA A CA 1
ATOM 775 C C . ALA A 1 108 ? 1.006 6.726 -8.293 1.00 98.69 108 ALA A C 1
ATOM 777 O O . ALA A 1 108 ? 0.122 7.341 -7.699 1.00 98.69 108 ALA A O 1
ATOM 778 N N . VAL A 1 109 ? 1.953 6.050 -7.636 1.00 98.88 109 VAL A N 1
ATOM 779 C CA . VAL A 1 109 ? 1.941 5.865 -6.173 1.00 98.88 109 VAL A CA 1
ATOM 780 C C . VAL A 1 109 ? 2.475 7.096 -5.442 1.00 98.88 109 VAL A C 1
ATOM 782 O O . VAL A 1 109 ? 1.938 7.482 -4.408 1.00 98.88 109 VAL A O 1
ATOM 785 N N . GLY A 1 110 ? 3.502 7.762 -5.979 1.00 98.69 110 GLY A N 1
ATOM 786 C CA . GLY A 1 110 ? 4.123 8.924 -5.336 1.00 98.69 110 GLY A CA 1
ATOM 787 C C . GLY A 1 110 ? 3.146 10.081 -5.075 1.00 98.69 110 GLY A C 1
ATOM 788 O O . GLY A 1 110 ? 3.077 10.558 -3.941 1.00 98.69 110 GLY A O 1
ATOM 789 N N . PRO A 1 111 ? 2.381 10.549 -6.083 1.00 98.75 111 PRO A N 1
ATOM 790 C CA . PRO A 1 111 ? 1.344 11.558 -5.873 1.00 98.75 111 PRO A CA 1
ATOM 791 C C . PRO A 1 111 ? 0.233 11.091 -4.929 1.00 98.75 111 PRO A C 1
ATOM 793 O O . PRO A 1 111 ? -0.204 11.882 -4.099 1.00 98.75 111 PRO A O 1
ATOM 796 N N . HIS A 1 112 ? -0.174 9.817 -5.003 1.00 98.81 112 HIS A N 1
ATOM 797 C CA . HIS A 1 112 ? -1.217 9.270 -4.129 1.00 98.81 112 HIS A CA 1
ATOM 798 C C . HIS A 1 112 ? -0.803 9.306 -2.657 1.00 98.81 112 HIS A C 1
ATOM 800 O O . HIS A 1 112 ? -1.558 9.811 -1.832 1.00 98.81 112 HIS A O 1
ATOM 806 N N . VAL A 1 113 ? 0.425 8.878 -2.333 1.00 98.62 113 VAL A N 1
ATOM 807 C CA . VAL A 1 113 ? 0.985 8.954 -0.969 1.00 98.62 113 VAL A CA 1
ATOM 808 C C . VAL A 1 113 ? 0.977 10.391 -0.440 1.00 98.62 113 VAL A C 1
ATOM 810 O O . VAL A 1 113 ? 0.605 10.612 0.704 1.00 98.62 113 VAL A O 1
ATOM 813 N N . ARG A 1 114 ? 1.328 11.382 -1.270 1.00 98.31 114 ARG A N 1
ATOM 814 C CA . ARG A 1 114 ? 1.302 12.808 -0.881 1.00 98.31 114 ARG A CA 1
ATOM 815 C C . ARG A 1 114 ? -0.107 13.384 -0.704 1.00 98.31 114 ARG A C 1
ATOM 817 O O . ARG A 1 114 ? -0.233 14.475 -0.165 1.00 98.31 114 ARG A O 1
ATOM 824 N N . SER A 1 115 ? -1.132 12.686 -1.189 1.00 97.81 115 SER A N 1
ATOM 825 C CA . SER A 1 115 ? -2.544 13.073 -1.070 1.00 97.81 115 SER A CA 1
ATOM 826 C C . SER A 1 115 ? -3.282 12.363 0.071 1.00 97.81 115 SER A C 1
ATOM 828 O O . SER A 1 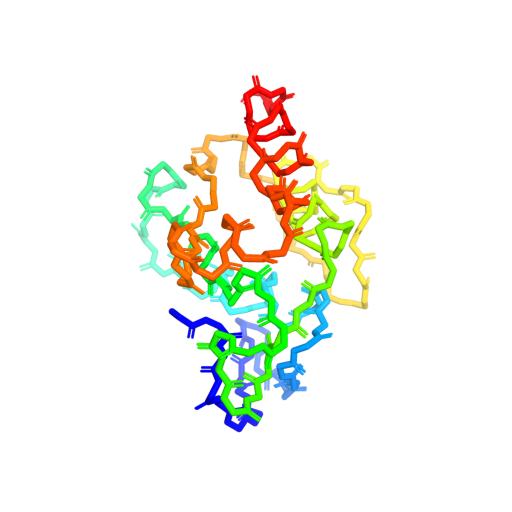115 ? -4.496 12.525 0.218 1.00 97.81 115 SER A O 1
ATOM 830 N N . LEU A 1 116 ? -2.581 11.522 0.839 1.00 96.50 116 LEU A N 1
ATOM 831 C CA . LEU A 1 116 ? -3.131 10.936 2.057 1.00 96.50 116 LEU A CA 1
ATOM 832 C C . LEU A 1 116 ? -3.377 12.039 3.111 1.00 96.50 116 LEU A C 1
ATOM 834 O O . LEU A 1 116 ? -2.691 13.062 3.067 1.00 96.50 116 LEU A O 1
ATOM 838 N N . PRO A 1 117 ? -4.396 11.865 3.975 1.00 91.88 117 PRO A N 1
ATOM 839 C CA . PRO A 1 117 ? -4.784 12.843 4.994 1.00 91.88 117 PRO A CA 1
ATOM 840 C C . PRO A 1 117 ? -3.703 13.115 6.046 1.00 91.88 117 PRO A C 1
ATOM 842 O O . PRO A 1 117 ? -2.855 12.228 6.285 1.00 91.88 117 PRO A O 1
#

Radius of gyration: 13.17 Å; chains: 1; bounding box: 28×31×36 Å